Protein AF-A0A9E3R779-F1 (afdb_monomer)

Mean predicted aligned error: 10.74 Å

Secondary structure (DSSP, 8-state):
------------------HHHHHHHHHHHHHHHHHT--GGG-EEEEEE---SSS-TT-EEEEEETTEEEEEEEETTEEEEES-------

pLDDT: mean 76.15, std 15.63, range [40.62, 92.06]

Radius of gyration: 18.67 Å; Cα contacts (8 Å, |Δi|>4): 134; chains: 1; bounding box: 72×26×26 Å

Solvent-accessible surface area (backbone atoms only — not comparable to full-atom values): 5578 Å² total; per-residue (Å²): 141,83,90,78,81,78,80,79,80,80,77,77,76,74,75,76,74,43,68,62,70,74,35,52,86,60,46,43,58,55,48,18,65,75,54,73,31,60,60,89,56,52,46,81,42,81,70,39,84,43,90,69,101,45,40,39,76,17,28,34,26,39,38,28,85,95,37,74,50,20,35,34,23,58,65,81,43,80,39,81,41,91,64,77,58,74,77,79,129

Nearest PDB structures (foldseek):
  3cwx-assembly2_C-2  TM=7.324E-01  e=4.074E+00  Helicobacter pylori
  3cwy-assembly1_A-2  TM=7.222E-01  e=5.271E+00  Helicobacter pylori
  4r7k-assembly1_D  TM=3.475E-01  e=3.582E+00  Helicobacter pylori J99

Structure (mmCIF, N/CA/C/O backbone):
data_AF-A0A9E3R779-F1
#
_entry.id   AF-A0A9E3R779-F1
#
loop_
_atom_site.group_PDB
_atom_site.id
_atom_site.type_symbol
_atom_site.label_atom_id
_atom_site.label_alt_id
_atom_site.label_comp_id
_atom_site.label_asym_id
_atom_site.label_entity_id
_atom_site.label_seq_id
_atom_site.pdbx_PDB_ins_code
_atom_site.Cartn_x
_atom_site.Cartn_y
_atom_site.Cartn_z
_atom_site.occupancy
_atom_site.B_iso_or_equiv
_atom_site.auth_seq_id
_atom_site.auth_comp_id
_atom_site.auth_asym_id
_atom_site.auth_atom_id
_atom_site.pdbx_PDB_model_num
ATOM 1 N N . MET A 1 1 ? 60.146 2.469 5.558 1.00 46.62 1 MET A N 1
ATOM 2 C CA . MET A 1 1 ? 59.075 2.923 4.643 1.00 46.62 1 MET A CA 1
ATOM 3 C C . MET A 1 1 ? 58.096 1.770 4.460 1.00 46.62 1 MET A C 1
ATOM 5 O O . MET A 1 1 ? 58.322 0.940 3.593 1.00 46.62 1 MET A O 1
ATOM 9 N N . SER A 1 2 ? 57.059 1.665 5.296 1.00 43.44 2 SER A N 1
ATOM 10 C CA . SER A 1 2 ? 56.031 0.625 5.137 1.00 43.44 2 SER A CA 1
ATOM 11 C C . SER A 1 2 ? 54.702 1.270 4.803 1.00 43.44 2 SER A C 1
ATOM 13 O O . SER A 1 2 ? 54.104 1.986 5.600 1.00 43.44 2 SER A O 1
ATOM 15 N N . ARG A 1 3 ? 54.308 1.033 3.555 1.00 60.97 3 ARG A N 1
ATOM 16 C CA . ARG A 1 3 ? 53.030 1.367 2.946 1.00 60.97 3 ARG A CA 1
ATOM 17 C C . ARG A 1 3 ? 51.959 0.484 3.570 1.00 60.97 3 ARG A C 1
ATOM 19 O O . ARG A 1 3 ? 52.025 -0.731 3.429 1.00 60.97 3 ARG A O 1
ATOM 26 N N . SER A 1 4 ? 50.973 1.072 4.228 1.00 50.56 4 SER A N 1
ATOM 27 C CA . SER A 1 4 ? 49.712 0.399 4.566 1.00 50.56 4 SER A CA 1
ATOM 28 C C . SER A 1 4 ? 48.634 1.463 4.742 1.00 50.56 4 SER A C 1
ATOM 30 O O . SER A 1 4 ? 48.113 1.684 5.830 1.00 50.56 4 SER A O 1
ATOM 32 N N . GLY A 1 5 ? 48.364 2.193 3.657 1.00 48.31 5 GLY A N 1
ATOM 33 C CA . GLY A 1 5 ? 47.172 3.024 3.554 1.00 48.31 5 GLY A CA 1
ATOM 34 C C . GLY A 1 5 ? 45.991 2.102 3.299 1.00 48.31 5 GLY A C 1
ATOM 35 O O . GLY A 1 5 ? 45.862 1.557 2.206 1.00 48.31 5 GLY A O 1
ATOM 36 N N . TRP A 1 6 ? 45.190 1.873 4.333 1.00 51.16 6 TRP A N 1
ATOM 37 C CA . TRP A 1 6 ? 43.943 1.129 4.242 1.00 51.16 6 TRP A CA 1
ATOM 38 C C . TRP A 1 6 ? 43.007 1.837 3.259 1.00 51.16 6 TRP A C 1
ATOM 40 O O . TRP A 1 6 ? 42.632 2.990 3.462 1.00 51.16 6 TRP A O 1
ATOM 50 N N . LEU A 1 7 ? 42.653 1.145 2.177 1.00 57.34 7 LEU A N 1
ATOM 51 C CA . LEU A 1 7 ? 41.585 1.551 1.273 1.00 57.34 7 LEU A CA 1
ATOM 52 C C . LEU A 1 7 ? 40.265 1.456 2.043 1.00 57.34 7 LEU A C 1
ATOM 54 O O . LEU A 1 7 ? 39.761 0.365 2.303 1.00 57.34 7 LEU A O 1
ATOM 58 N N . ALA A 1 8 ? 39.735 2.610 2.440 1.00 52.56 8 ALA A N 1
ATOM 59 C CA . ALA A 1 8 ? 38.396 2.726 2.988 1.00 52.56 8 ALA A CA 1
ATOM 60 C C . ALA A 1 8 ? 37.388 2.302 1.910 1.00 52.56 8 ALA A C 1
ATOM 62 O O . ALA A 1 8 ? 37.223 2.976 0.892 1.00 52.56 8 ALA A O 1
ATOM 63 N N . VAL A 1 9 ? 36.730 1.165 2.129 1.00 57.72 9 VAL A N 1
ATOM 64 C CA . VAL A 1 9 ? 35.574 0.738 1.342 1.00 57.72 9 VAL A CA 1
ATOM 65 C C . VAL A 1 9 ? 34.447 1.726 1.627 1.00 57.72 9 VAL A C 1
ATOM 67 O O . VAL A 1 9 ? 33.817 1.684 2.682 1.00 57.72 9 VAL A O 1
ATOM 70 N N . LEU A 1 10 ? 34.211 2.645 0.692 1.00 50.38 10 LEU A N 1
ATOM 71 C CA . LEU A 1 10 ? 32.985 3.429 0.640 1.00 50.38 10 LEU A CA 1
ATOM 72 C C . LEU A 1 10 ? 31.848 2.459 0.315 1.00 50.38 10 LEU A C 1
ATOM 74 O O . LEU A 1 10 ? 31.607 2.124 -0.844 1.00 50.38 10 LEU A O 1
ATOM 78 N N . VAL A 1 11 ? 31.176 1.971 1.357 1.00 49.69 11 VAL A N 1
ATOM 79 C CA . VAL A 1 11 ? 29.879 1.308 1.235 1.00 49.69 11 VAL A CA 1
ATOM 80 C C . VAL A 1 11 ? 28.914 2.362 0.704 1.00 49.69 11 VAL A C 1
ATOM 82 O O . VAL A 1 11 ? 28.373 3.172 1.454 1.00 49.69 11 VAL A O 1
ATOM 85 N N . LEU A 1 12 ? 28.748 2.391 -0.618 1.00 49.50 12 LEU A N 1
ATOM 86 C CA . LEU A 1 12 ? 27.618 3.037 -1.264 1.00 49.50 12 LEU A CA 1
ATOM 87 C C . LEU A 1 12 ? 26.377 2.317 -0.745 1.00 49.50 12 LEU A C 1
ATOM 89 O O . LEU A 1 12 ? 26.018 1.243 -1.219 1.00 49.50 12 LEU A O 1
ATOM 93 N N . GLY A 1 13 ? 25.758 2.893 0.283 1.00 44.97 13 GLY A N 1
ATOM 94 C CA . GLY A 1 13 ? 24.401 2.564 0.663 1.00 44.97 13 GLY A CA 1
ATOM 95 C C . GLY A 1 13 ? 23.499 2.947 -0.499 1.00 44.97 13 GLY A C 1
ATOM 96 O O . GLY A 1 13 ? 22.953 4.046 -0.527 1.00 44.97 13 GLY A O 1
ATOM 97 N N . SER A 1 14 ? 23.358 2.051 -1.475 1.00 47.22 14 SER A N 1
ATOM 98 C CA . SER A 1 14 ? 22.165 1.981 -2.301 1.00 47.22 14 SER A CA 1
ATOM 99 C C . SER A 1 14 ? 21.029 1.739 -1.320 1.00 47.22 14 SER A C 1
ATOM 101 O O . SER A 1 14 ? 20.762 0.600 -0.943 1.00 47.22 14 SER A O 1
ATOM 103 N N . GLY A 1 15 ? 20.464 2.829 -0.797 1.00 47.66 15 GLY A N 1
ATOM 104 C CA . GLY A 1 15 ? 19.294 2.803 0.056 1.00 47.66 15 GLY A CA 1
ATOM 105 C C . GLY A 1 15 ? 18.217 2.086 -0.729 1.00 47.66 15 GLY A C 1
ATOM 106 O O . GLY A 1 15 ? 17.605 2.667 -1.618 1.00 47.66 15 GLY A O 1
ATOM 107 N N . CYS A 1 16 ? 18.073 0.793 -0.462 1.00 54.44 16 CYS A N 1
ATOM 108 C CA . CYS A 1 16 ? 17.044 -0.036 -1.040 1.00 54.44 16 CYS A CA 1
ATOM 109 C C . CYS A 1 16 ? 15.744 0.502 -0.441 1.00 54.44 16 CYS A C 1
ATOM 111 O O . CYS A 1 16 ? 15.385 0.163 0.687 1.00 54.44 16 CYS A O 1
ATOM 113 N N . VAL A 1 17 ? 15.124 1.469 -1.121 1.00 56.75 17 VAL A N 1
ATOM 114 C CA . VAL A 1 17 ? 13.859 2.051 -0.688 1.00 56.75 17 VAL A CA 1
ATOM 115 C C . VAL A 1 17 ? 12.839 0.935 -0.811 1.00 56.75 17 VAL A C 1
ATOM 117 O O . VAL A 1 17 ? 12.445 0.551 -1.909 1.00 56.75 17 VAL A O 1
ATOM 120 N N . THR A 1 18 ? 12.453 0.355 0.321 1.00 67.75 18 THR A N 1
ATOM 121 C CA . THR A 1 18 ? 11.425 -0.678 0.321 1.00 67.75 18 THR A CA 1
ATOM 122 C C . THR A 1 18 ? 10.093 -0.044 -0.070 1.00 67.75 18 THR A C 1
ATOM 124 O O . THR A 1 18 ? 9.811 1.109 0.266 1.00 67.75 18 THR A O 1
ATOM 127 N N . VAL A 1 19 ? 9.252 -0.802 -0.777 1.00 70.44 19 VAL A N 1
ATOM 128 C CA . VAL A 1 19 ? 7.900 -0.368 -1.172 1.00 70.44 19 VAL A CA 1
ATOM 129 C C . VAL A 1 19 ? 7.134 0.179 0.039 1.00 70.44 19 VAL A C 1
ATOM 131 O O . VAL A 1 19 ? 6.561 1.264 -0.020 1.00 70.44 19 VAL A O 1
ATOM 134 N N . GLU A 1 20 ? 7.224 -0.517 1.172 1.00 71.00 20 GLU A N 1
ATOM 135 C CA . GLU A 1 20 ? 6.641 -0.095 2.447 1.00 71.00 20 GLU A CA 1
ATOM 136 C C . GLU A 1 20 ? 7.292 1.184 2.989 1.00 71.00 20 GLU A C 1
ATOM 138 O O . GLU A 1 20 ? 6.583 2.110 3.371 1.00 71.00 20 GLU A O 1
ATOM 143 N N . GLY A 1 21 ? 8.624 1.292 2.959 1.00 71.88 21 GLY A N 1
ATOM 144 C CA . GLY A 1 21 ? 9.346 2.486 3.406 1.00 71.88 21 GLY A CA 1
ATOM 145 C C . GLY A 1 21 ? 8.988 3.748 2.617 1.00 71.88 21 GLY A C 1
ATOM 146 O O . GLY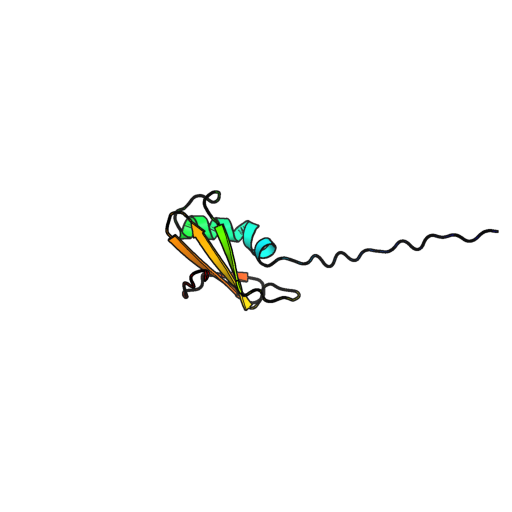 A 1 21 ? 8.919 4.828 3.198 1.00 71.88 21 GLY A O 1
ATOM 147 N N . SER A 1 22 ? 8.686 3.615 1.320 1.00 76.62 22 SER A N 1
ATOM 148 C CA . SER A 1 22 ? 8.210 4.731 0.488 1.00 76.62 22 SER A CA 1
ATOM 149 C C . SER A 1 22 ? 6.763 5.148 0.779 1.00 76.62 22 SER A C 1
ATOM 151 O O . SER A 1 22 ? 6.386 6.283 0.498 1.00 76.62 22 SER A O 1
ATOM 153 N N . PHE A 1 23 ? 5.944 4.242 1.325 1.00 79.38 23 PHE A N 1
ATOM 154 C CA . PHE A 1 23 ? 4.524 4.484 1.581 1.00 79.38 23 PHE A CA 1
ATOM 155 C C . PHE A 1 23 ? 4.242 4.947 3.012 1.00 79.38 23 PHE A C 1
ATOM 157 O O . PHE A 1 23 ? 3.456 5.867 3.218 1.00 79.38 23 PHE A O 1
ATOM 164 N N . VAL A 1 24 ? 4.864 4.316 4.012 1.00 78.62 24 VAL A N 1
ATOM 165 C CA . VAL A 1 24 ? 4.515 4.454 5.436 1.00 78.62 24 VAL A CA 1
ATOM 166 C C . VAL A 1 24 ? 4.411 5.896 5.965 1.00 78.62 24 VAL A C 1
ATOM 168 O O . VAL A 1 24 ? 3.443 6.130 6.692 1.00 78.62 24 VAL A O 1
ATOM 171 N N . PRO A 1 25 ? 5.308 6.858 5.655 1.00 75.56 25 PRO A N 1
ATOM 172 C CA . PRO A 1 25 ? 5.273 8.168 6.317 1.00 75.56 25 PRO A CA 1
ATOM 173 C C . PRO A 1 25 ? 3.995 8.980 6.041 1.00 75.56 25 PRO A C 1
ATOM 175 O O . PRO A 1 25 ? 3.446 9.571 6.965 1.00 75.56 25 PRO A O 1
ATOM 178 N N . GLU A 1 26 ? 3.475 8.959 4.812 1.00 78.50 26 GLU A N 1
ATOM 179 C CA . GLU A 1 26 ? 2.267 9.717 4.428 1.00 78.50 26 GLU A CA 1
ATOM 180 C C . GLU A 1 26 ? 1.070 8.795 4.148 1.00 78.50 26 GLU A C 1
ATOM 182 O O . GLU A 1 26 ? -0.075 9.084 4.506 1.00 78.50 26 GLU A O 1
ATOM 187 N N . GLY A 1 27 ? 1.332 7.622 3.575 1.00 82.50 27 GLY A N 1
ATOM 188 C CA . GLY A 1 27 ? 0.317 6.679 3.126 1.00 82.50 27 GLY A CA 1
ATOM 189 C C . GLY A 1 27 ? -0.512 6.068 4.253 1.00 82.50 27 GLY A C 1
ATOM 190 O O . GLY A 1 27 ? -1.719 5.891 4.089 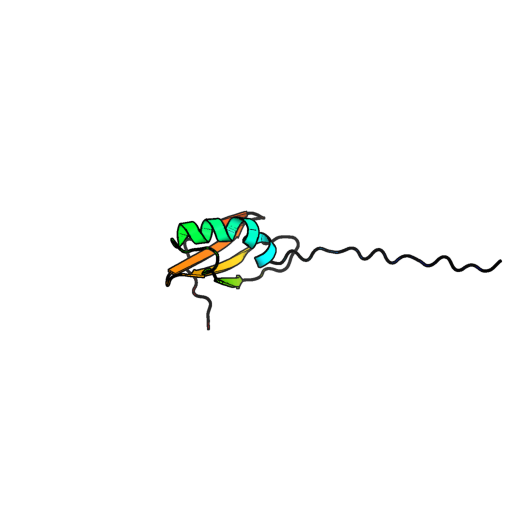1.00 82.50 27 GLY A O 1
ATOM 191 N N . LYS A 1 28 ? 0.078 5.810 5.433 1.00 83.38 28 LYS A N 1
ATOM 192 C CA . LYS A 1 28 ? -0.690 5.317 6.595 1.00 83.38 28 LYS A CA 1
ATOM 193 C C . LYS A 1 28 ? -1.711 6.338 7.089 1.00 83.38 28 LYS A C 1
ATOM 195 O O . LYS A 1 28 ? -2.797 5.951 7.513 1.00 83.38 28 LYS A O 1
ATOM 200 N N . ARG A 1 29 ? -1.410 7.636 6.998 1.00 88.25 29 ARG A N 1
ATOM 201 C CA . ARG A 1 29 ? -2.342 8.696 7.396 1.00 88.25 29 ARG A CA 1
ATOM 202 C C . ARG A 1 29 ? -3.526 8.786 6.440 1.00 88.25 29 ARG A C 1
ATOM 204 O O . ARG A 1 29 ? -4.668 8.847 6.893 1.00 88.25 29 ARG A O 1
ATOM 211 N N . SER A 1 30 ? -3.263 8.745 5.134 1.00 88.00 30 SER A N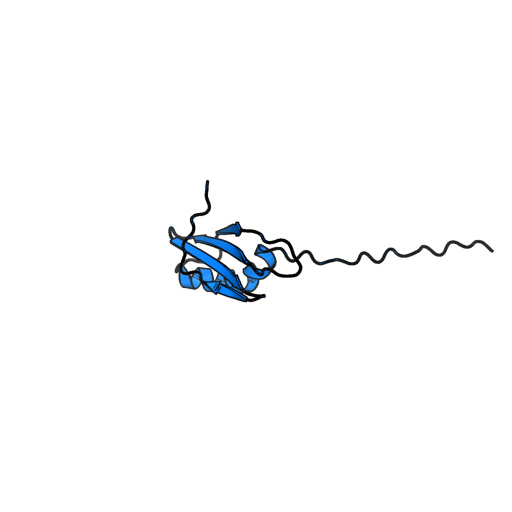 1
ATOM 212 C CA . SER A 1 30 ? -4.316 8.683 4.116 1.00 88.00 30 SER A CA 1
ATOM 213 C C . SER A 1 30 ? -5.170 7.429 4.281 1.00 88.00 30 SER A C 1
ATOM 215 O O . SER A 1 30 ? -6.392 7.531 4.298 1.00 88.00 30 SER A O 1
ATOM 217 N N . ALA A 1 31 ? -4.545 6.272 4.512 1.00 88.25 31 ALA A N 1
ATOM 218 C CA . ALA A 1 31 ? -5.256 5.018 4.725 1.00 88.25 31 ALA A CA 1
ATOM 219 C C . ALA A 1 31 ? -6.113 5.031 6.004 1.00 88.25 31 ALA A C 1
ATOM 221 O O . ALA A 1 31 ? -7.232 4.527 5.998 1.00 88.25 31 ALA A O 1
ATOM 222 N N . ALA A 1 32 ? -5.634 5.651 7.086 1.00 90.06 32 ALA A N 1
ATOM 223 C CA . ALA A 1 32 ? -6.395 5.820 8.326 1.00 90.06 32 ALA A CA 1
ATOM 224 C C . ALA A 1 32 ? -7.670 6.638 8.102 1.00 90.06 32 ALA A C 1
ATOM 226 O O . ALA A 1 32 ? -8.750 6.243 8.544 1.00 90.06 32 ALA A O 1
ATOM 227 N N . PHE A 1 33 ? -7.559 7.750 7.372 1.00 90.00 33 PHE A N 1
ATOM 228 C CA . PHE A 1 33 ? -8.708 8.573 6.994 1.00 90.00 33 PHE A CA 1
ATOM 229 C C . PHE A 1 33 ? -9.687 7.796 6.104 1.00 90.00 33 PHE A C 1
ATOM 231 O O . PHE A 1 33 ? -10.883 7.730 6.381 1.00 90.00 33 PHE A O 1
ATOM 238 N N . ASP A 1 34 ? -9.149 7.143 5.080 1.00 88.81 34 ASP A N 1
ATOM 239 C CA . ASP A 1 34 ? -9.876 6.354 4.094 1.00 88.81 34 ASP A CA 1
ATOM 240 C C . ASP A 1 34 ? -10.671 5.195 4.707 1.00 88.81 34 ASP A C 1
ATOM 242 O O . ASP A 1 34 ? -11.788 4.901 4.274 1.00 88.81 34 ASP A O 1
ATOM 246 N N . LEU A 1 35 ? -10.097 4.536 5.714 1.00 89.19 35 LEU A N 1
ATOM 247 C CA . LEU A 1 35 ? -10.707 3.415 6.423 1.00 89.19 35 LEU A CA 1
ATOM 248 C C . LEU A 1 35 ? -11.502 3.870 7.656 1.00 89.19 35 LEU A C 1
ATOM 250 O O . LEU A 1 35 ? -12.266 3.078 8.212 1.00 89.19 35 LEU A O 1
ATOM 254 N N . GLN A 1 36 ? -11.390 5.138 8.065 1.00 91.81 36 GLN A N 1
ATOM 255 C CA . GLN A 1 36 ? -11.878 5.635 9.358 1.00 91.81 36 GLN A CA 1
ATOM 256 C C . GLN A 1 36 ? -11.376 4.742 10.506 1.00 91.81 36 GLN A C 1
ATOM 258 O O . GLN A 1 36 ? -12.151 4.248 11.322 1.00 91.81 36 GLN A O 1
ATOM 263 N N . CYS A 1 37 ? -10.071 4.475 10.498 1.00 90.69 37 CYS A N 1
ATOM 264 C CA . CYS A 1 37 ? -9.385 3.561 11.403 1.00 90.69 37 CYS A CA 1
ATOM 265 C C . CYS A 1 37 ? -8.139 4.250 11.969 1.00 90.69 37 CYS A C 1
ATOM 267 O O . CYS A 1 37 ? -7.540 5.084 11.291 1.00 90.69 37 CYS A O 1
ATOM 269 N N . SER A 1 38 ? -7.735 3.933 13.199 1.00 89.75 38 SER A N 1
ATOM 270 C CA . SER A 1 38 ? -6.502 4.496 13.754 1.00 89.75 38 SER A CA 1
ATOM 271 C C . SER A 1 38 ? -5.270 3.876 13.099 1.00 89.75 38 SER A C 1
ATOM 273 O O . SER A 1 38 ? -5.285 2.716 12.690 1.00 89.75 38 SER A O 1
ATOM 275 N N . GLN A 1 39 ? -4.192 4.657 12.991 1.00 88.31 39 GLN A N 1
ATOM 276 C CA . GLN A 1 39 ? -2.974 4.233 12.294 1.00 88.31 39 GLN A CA 1
ATOM 277 C C . GLN A 1 39 ? -2.321 3.000 12.933 1.00 88.31 39 GLN A C 1
ATOM 279 O O 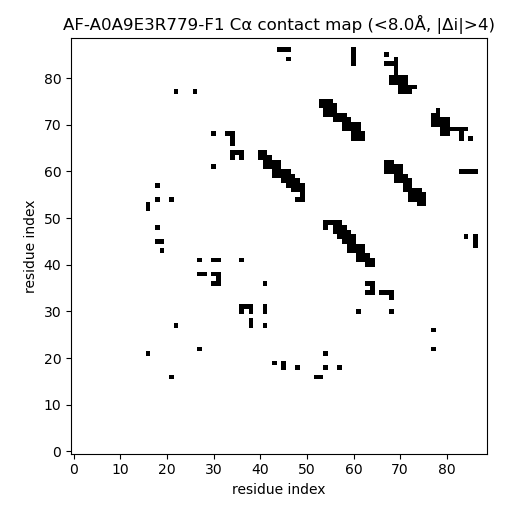. GLN A 1 39 ? -1.722 2.205 12.208 1.00 88.31 39 GLN A O 1
ATOM 284 N N . GLU A 1 40 ? -2.442 2.814 14.256 1.00 87.44 40 GLU A N 1
ATOM 285 C CA . GLU A 1 40 ? -1.925 1.616 14.930 1.00 87.44 40 GLU A CA 1
ATOM 286 C C . GLU A 1 40 ? -2.679 0.329 14.572 1.00 87.44 40 GLU A C 1
ATOM 288 O O . GLU A 1 40 ? -2.108 -0.751 14.673 1.00 87.44 40 GLU A O 1
ATOM 293 N N . ASN A 1 41 ? -3.925 0.440 14.103 1.00 89.62 41 ASN A N 1
ATOM 294 C CA . ASN A 1 41 ? -4.755 -0.690 13.680 1.00 89.62 41 ASN A CA 1
ATOM 295 C C . ASN A 1 41 ? -4.682 -0.945 12.163 1.00 89.62 41 ASN A C 1
ATOM 297 O O . ASN A 1 41 ? -5.503 -1.691 11.625 1.00 89.62 41 ASN A O 1
ATOM 301 N N . LEU A 1 42 ? -3.737 -0.300 11.468 1.00 88.94 42 LEU A N 1
ATOM 302 C CA . LEU A 1 42 ? -3.504 -0.493 10.041 1.00 88.94 42 LEU A CA 1
ATOM 303 C C . LEU A 1 42 ? -2.366 -1.474 9.782 1.00 88.94 42 LEU A C 1
ATOM 305 O O . LEU A 1 42 ? -1.227 -1.265 10.211 1.00 88.94 42 LEU A O 1
ATOM 309 N N . GLU A 1 43 ? -2.653 -2.460 8.947 1.00 89.19 43 GLU A N 1
ATOM 310 C CA . GLU A 1 43 ? -1.686 -3.400 8.405 1.00 89.19 43 GLU A CA 1
ATOM 311 C C . GLU A 1 43 ? -1.438 -3.095 6.926 1.00 89.19 43 GLU A C 1
ATOM 313 O O . GLU A 1 43 ? -2.375 -2.956 6.136 1.00 89.19 43 GLU A O 1
ATOM 318 N N . VAL A 1 44 ? -0.162 -2.967 6.560 1.00 88.12 44 VAL A N 1
ATOM 319 C CA . VAL A 1 44 ? 0.274 -2.772 5.174 1.00 88.12 44 VAL A CA 1
ATOM 320 C C . VAL A 1 44 ? 0.648 -4.135 4.616 1.00 88.12 44 VAL A C 1
ATOM 322 O O . VAL A 1 44 ? 1.516 -4.805 5.162 1.00 88.12 44 VAL A O 1
ATOM 325 N N . VAL A 1 45 ? 0.032 -4.520 3.507 1.00 88.56 45 VAL A N 1
ATOM 326 C CA . VAL A 1 45 ? 0.328 -5.762 2.798 1.00 88.56 45 VAL A CA 1
ATOM 327 C C . VAL A 1 45 ? 0.818 -5.429 1.399 1.00 88.56 45 VAL A C 1
ATOM 329 O O . VAL A 1 45 ? 0.143 -4.740 0.635 1.00 88.56 45 VAL A O 1
ATOM 332 N N . VAL A 1 46 ? 2.000 -5.916 1.036 1.00 87.38 46 VAL A N 1
ATOM 333 C CA . VAL A 1 46 ? 2.543 -5.727 -0.312 1.00 87.38 46 VAL A CA 1
ATOM 334 C C . VAL A 1 46 ? 1.865 -6.714 -1.260 1.00 87.38 46 VAL A C 1
ATOM 336 O O . VAL A 1 46 ? 2.056 -7.918 -1.138 1.00 87.38 46 VAL A O 1
ATOM 339 N N . LEU A 1 47 ? 1.062 -6.201 -2.196 1.00 87.31 47 LEU A N 1
ATOM 340 C CA . LEU A 1 47 ? 0.334 -7.011 -3.182 1.00 87.31 47 LEU A CA 1
ATOM 341 C C . LEU A 1 47 ? 1.191 -7.282 -4.417 1.00 87.31 47 LEU A C 1
ATOM 343 O O . LEU A 1 47 ? 1.178 -8.376 -4.969 1.00 87.31 47 LEU A O 1
ATOM 347 N N . GLU A 1 48 ? 1.941 -6.271 -4.851 1.00 87.06 48 GLU A N 1
ATOM 348 C CA . GLU A 1 48 ? 2.898 -6.375 -5.941 1.00 87.06 48 GLU A CA 1
ATOM 349 C C . GLU A 1 48 ? 4.118 -5.526 -5.615 1.00 87.06 48 GLU A C 1
ATOM 351 O O . GLU A 1 48 ? 4.016 -4.317 -5.395 1.00 87.06 48 GLU A O 1
ATOM 356 N N . ARG A 1 49 ? 5.282 -6.171 -5.603 1.00 83.94 49 ARG A N 1
ATOM 357 C CA . ARG A 1 49 ? 6.568 -5.497 -5.500 1.00 83.94 49 ARG A CA 1
ATOM 358 C C . ARG A 1 49 ? 7.174 -5.393 -6.891 1.00 83.94 49 ARG A C 1
ATOM 360 O O . ARG A 1 49 ? 7.355 -6.409 -7.561 1.00 83.94 49 ARG A O 1
ATOM 367 N N . LYS A 1 50 ? 7.508 -4.174 -7.302 1.00 79.19 50 LYS A N 1
ATOM 368 C CA . LYS A 1 50 ? 8.417 -3.938 -8.420 1.00 79.19 50 LYS A CA 1
ATOM 369 C C . LYS A 1 50 ? 9.747 -3.471 -7.860 1.00 79.19 50 LYS A C 1
ATOM 371 O O . LYS A 1 50 ? 9.825 -2.423 -7.228 1.00 79.19 50 LYS A O 1
ATOM 376 N N . ASP A 1 51 ? 10.767 -4.294 -8.054 1.00 64.62 51 ASP A N 1
ATOM 377 C CA . ASP A 1 51 ? 12.129 -3.977 -7.649 1.00 64.62 51 ASP A CA 1
ATOM 378 C C . ASP A 1 51 ? 12.765 -3.039 -8.688 1.00 64.62 51 ASP A C 1
ATOM 380 O O . ASP A 1 51 ? 12.703 -3.288 -9.894 1.00 64.62 51 ASP A O 1
ATOM 384 N N . GLY A 1 52 ? 13.353 -1.936 -8.224 1.00 66.75 52 GLY A N 1
ATOM 385 C CA . GLY A 1 52 ? 13.906 -0.884 -9.073 1.00 66.75 52 GLY A CA 1
ATOM 386 C C . GLY A 1 52 ? 14.371 0.328 -8.265 1.00 66.75 52 GLY A C 1
ATOM 387 O O . GLY A 1 52 ? 14.448 0.285 -7.041 1.00 66.75 52 GLY A O 1
ATOM 388 N N . LEU A 1 53 ? 14.688 1.428 -8.954 1.00 69.06 53 LEU A N 1
ATOM 389 C CA . LEU A 1 53 ? 15.067 2.698 -8.312 1.00 69.06 53 LEU A CA 1
ATOM 390 C C . LEU A 1 53 ? 13.858 3.481 -7.757 1.00 69.06 53 LEU A C 1
ATOM 392 O O . LEU A 1 53 ? 14.049 4.487 -7.077 1.00 69.06 53 LEU A O 1
ATOM 396 N N . SER A 1 54 ? 12.627 3.054 -8.056 1.00 75.50 54 SER A N 1
ATOM 397 C CA . SER A 1 54 ? 11.382 3.694 -7.616 1.00 75.50 54 SER A CA 1
ATOM 398 C C . SER A 1 54 ? 10.328 2.659 -7.213 1.00 75.50 54 SER A C 1
ATOM 400 O O . SER A 1 54 ? 10.495 1.466 -7.452 1.00 75.50 54 SER A O 1
ATOM 402 N N . CYS A 1 55 ? 9.224 3.124 -6.615 1.00 81.50 55 CYS A N 1
ATOM 403 C CA . CYS A 1 55 ? 8.062 2.282 -6.334 1.00 81.50 55 CYS A CA 1
ATOM 404 C C . CYS A 1 55 ? 7.138 2.086 -7.547 1.00 81.50 55 CYS A C 1
ATOM 406 O O . CYS A 1 55 ? 6.120 1.416 -7.392 1.00 81.50 55 CYS A O 1
ATOM 408 N N . ASP A 1 56 ? 7.446 2.667 -8.715 1.00 86.31 56 ASP A N 1
ATOM 409 C CA . ASP A 1 56 ? 6.555 2.680 -9.884 1.00 86.31 56 ASP A CA 1
ATOM 410 C C . ASP A 1 56 ? 6.059 1.273 -10.246 1.00 86.31 56 ASP A C 1
ATOM 412 O O . ASP A 1 56 ? 6.828 0.312 -10.314 1.00 86.31 56 ASP A O 1
ATOM 416 N N . GLY A 1 57 ? 4.747 1.141 -10.432 1.00 83.94 57 GLY A N 1
ATOM 417 C CA . GLY A 1 57 ? 4.092 -0.137 -10.702 1.00 83.94 57 GLY A CA 1
ATOM 418 C C . GLY A 1 57 ? 3.926 -1.053 -9.483 1.00 83.94 57 GLY A C 1
ATOM 419 O O . GLY A 1 57 ? 3.289 -2.097 -9.604 1.00 83.94 57 GLY A O 1
ATOM 420 N N . SER A 1 58 ? 4.435 -0.687 -8.301 1.00 88.31 58 SER A N 1
ATOM 421 C CA . SER A 1 58 ? 4.167 -1.430 -7.063 1.00 88.31 58 SER A CA 1
ATOM 422 C C . SER A 1 58 ? 2.744 -1.187 -6.562 1.00 88.31 58 SER A C 1
ATOM 424 O O . SER A 1 58 ? 2.173 -0.103 -6.723 1.00 88.31 58 SER A O 1
ATOM 426 N N . ARG A 1 59 ? 2.175 -2.198 -5.903 1.00 89.38 59 ARG A N 1
ATOM 427 C CA . ARG A 1 59 ? 0.829 -2.161 -5.325 1.00 89.38 59 ARG A CA 1
ATOM 428 C C . ARG A 1 59 ? 0.848 -2.668 -3.894 1.00 89.38 59 ARG A C 1
ATOM 430 O O . ARG A 1 59 ? 1.492 -3.670 -3.583 1.00 89.38 59 ARG A O 1
ATOM 437 N N . ILE A 1 60 ? 0.086 -2.011 -3.033 1.00 89.88 60 ILE A N 1
ATOM 438 C CA . ILE A 1 60 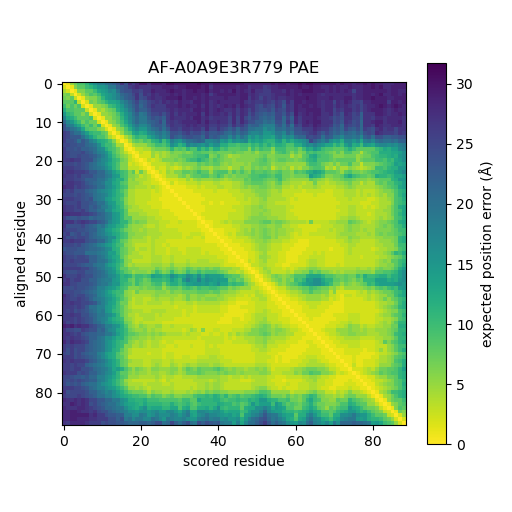? -0.082 -2.409 -1.636 1.00 89.88 60 ILE A CA 1
ATOM 439 C C . ILE A 1 60 ? -1.558 -2.355 -1.245 1.00 89.88 60 ILE A C 1
ATOM 441 O O . ILE A 1 60 ? -2.318 -1.517 -1.729 1.00 89.88 60 ILE A O 1
ATOM 445 N N . GLY A 1 61 ? -1.965 -3.247 -0.357 1.00 90.88 61 GLY A N 1
ATOM 446 C CA . GLY A 1 61 ? -3.259 -3.244 0.300 1.00 90.88 61 GLY A CA 1
ATOM 447 C C . GLY A 1 61 ? -3.078 -2.803 1.741 1.00 90.88 61 GLY A C 1
ATOM 448 O O . GLY A 1 61 ? -2.203 -3.309 2.430 1.00 90.88 61 GLY A O 1
ATOM 449 N N . ILE A 1 62 ? -3.903 -1.874 2.203 1.00 90.50 62 ILE A N 1
ATOM 450 C CA . ILE A 1 62 ? -3.990 -1.517 3.613 1.00 90.50 62 ILE A CA 1
ATOM 451 C C . ILE A 1 62 ? -5.276 -2.097 4.165 1.00 90.50 62 ILE A C 1
ATOM 453 O O . ILE A 1 62 ? -6.354 -1.842 3.622 1.00 90.50 62 ILE A O 1
ATOM 457 N N . THR A 1 63 ? -5.159 -2.866 5.238 1.00 90.38 63 THR A N 1
ATOM 458 C CA . THR A 1 63 ? -6.301 -3.419 5.963 1.00 90.38 63 THR A CA 1
ATOM 459 C C . THR A 1 63 ? -6.348 -2.839 7.369 1.00 90.38 63 THR A C 1
ATOM 461 O O . THR A 1 63 ? -5.321 -2.497 7.950 1.00 90.38 63 THR A O 1
ATOM 464 N N . GLY A 1 64 ? -7.552 -2.661 7.900 1.00 89.62 64 GLY A N 1
ATOM 465 C CA . GLY A 1 64 ? -7.749 -2.140 9.247 1.00 89.62 64 GLY A CA 1
ATOM 466 C C . GLY A 1 64 ? -9.223 -1.917 9.548 1.00 89.62 64 GLY A C 1
ATOM 467 O O . GLY A 1 64 ? -10.002 -1.564 8.660 1.00 89.62 64 GLY A O 1
ATOM 468 N N . CYS A 1 65 ? -9.624 -2.155 10.798 1.00 89.56 65 CYS A N 1
ATOM 469 C CA . CYS A 1 65 ? -11.001 -1.963 11.269 1.00 89.56 65 CYS A CA 1
ATOM 470 C C . CYS A 1 65 ? -12.072 -2.657 10.391 1.00 89.56 65 CYS A C 1
ATOM 472 O O . CYS A 1 65 ? -13.145 -2.106 10.146 1.00 89.56 65 CYS A O 1
ATOM 474 N N . GLY A 1 66 ? -11.768 -3.854 9.872 1.00 87.69 66 GLY A N 1
ATOM 475 C CA . GLY A 1 66 ? -12.673 -4.629 9.008 1.00 87.69 66 GLY A CA 1
ATOM 476 C C . GLY A 1 66 ? -12.836 -4.085 7.582 1.00 87.69 66 GLY A C 1
ATOM 477 O O . GLY A 1 66 ? -13.676 -4.578 6.831 1.00 87.69 66 GLY A O 1
ATOM 478 N N . LYS A 1 67 ? -12.045 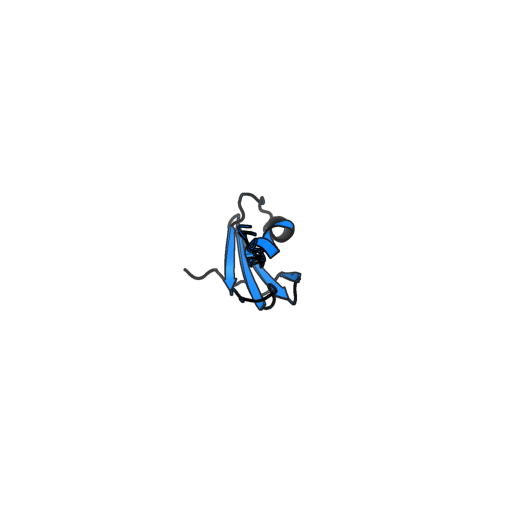-3.081 7.195 1.00 89.31 67 LYS A N 1
ATOM 479 C CA . LYS A 1 67 ? -12.057 -2.465 5.866 1.00 89.31 67 LYS A CA 1
ATOM 480 C C . LYS A 1 67 ? -10.709 -2.647 5.174 1.00 89.31 67 LYS A C 1
ATOM 482 O O . LYS A 1 67 ? -9.701 -2.974 5.802 1.00 89.31 67 LYS A O 1
ATOM 487 N N . GLN A 1 68 ? -10.707 -2.412 3.866 1.00 90.44 68 GLN A N 1
ATOM 488 C CA . GLN A 1 68 ? -9.513 -2.489 3.040 1.00 90.44 68 GLN A CA 1
ATOM 489 C C . GLN A 1 68 ? -9.502 -1.384 1.979 1.00 90.44 68 GLN A C 1
ATOM 491 O O . GLN A 1 68 ? -10.540 -1.048 1.411 1.00 90.44 68 GLN A O 1
ATOM 496 N N . VAL A 1 69 ? -8.314 -0.856 1.691 1.00 89.75 69 VAL A N 1
ATO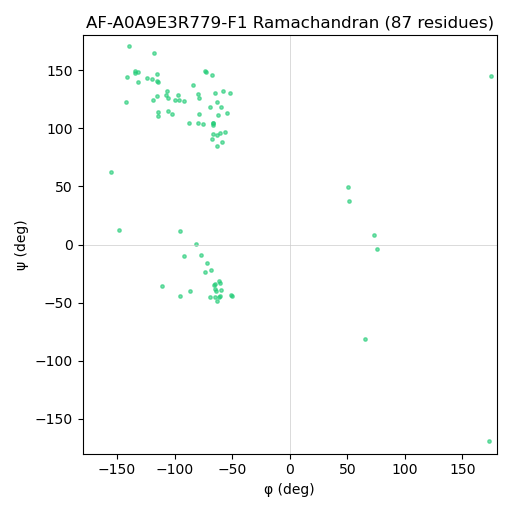M 497 C CA . VAL A 1 69 ? -8.036 0.054 0.573 1.00 89.75 69 VAL A CA 1
ATOM 498 C C . VAL A 1 69 ? -6.762 -0.402 -0.138 1.00 89.75 69 VAL A C 1
ATOM 500 O O . VAL A 1 69 ? -5.872 -0.966 0.488 1.00 89.75 69 VAL A O 1
ATOM 503 N N . THR A 1 70 ? -6.661 -0.174 -1.443 1.00 92.06 70 THR A N 1
ATOM 504 C CA . THR A 1 70 ? -5.466 -0.504 -2.231 1.00 92.06 70 THR A CA 1
ATOM 505 C C . THR A 1 70 ? -4.833 0.783 -2.747 1.00 92.06 70 THR A C 1
ATOM 507 O O . THR A 1 70 ? -5.542 1.693 -3.176 1.00 92.06 70 THR A O 1
ATOM 510 N N . TYR A 1 71 ? -3.504 0.854 -2.737 1.00 90.25 71 TYR A N 1
ATOM 511 C CA . TYR A 1 71 ? -2.734 1.932 -3.352 1.00 90.25 71 TYR A CA 1
ATOM 512 C C . TYR A 1 71 ? -1.811 1.372 -4.433 1.00 90.25 71 TYR A C 1
ATOM 514 O O . TYR A 1 71 ? -1.238 0.292 -4.280 1.00 90.25 71 TYR A O 1
ATOM 522 N N . ALA A 1 72 ? -1.668 2.126 -5.518 1.00 90.38 72 ALA A N 1
ATOM 523 C CA . ALA A 1 72 ? -0.696 1.887 -6.574 1.00 90.38 72 ALA A CA 1
ATOM 524 C C . ALA A 1 72 ? 0.303 3.046 -6.596 1.00 90.38 72 ALA A C 1
ATOM 526 O O . ALA A 1 72 ? -0.084 4.200 -6.394 1.00 90.38 72 ALA A O 1
ATOM 527 N N . CYS A 1 73 ? 1.579 2.749 -6.813 1.00 88.44 73 CYS A N 1
ATOM 528 C CA . CYS A 1 73 ? 2.579 3.781 -7.037 1.00 88.44 73 CYS A CA 1
ATOM 529 C C . CYS A 1 73 ? 2.707 4.053 -8.541 1.00 88.44 73 CYS A C 1
ATOM 531 O O . CYS A 1 73 ? 2.972 3.144 -9.325 1.00 88.44 73 CYS A O 1
ATOM 533 N N . GLU A 1 74 ? 2.509 5.315 -8.920 1.00 87.50 74 GLU A N 1
ATOM 534 C CA . GLU A 1 74 ? 2.693 5.834 -10.277 1.00 87.50 74 GLU A CA 1
ATOM 535 C C . GLU A 1 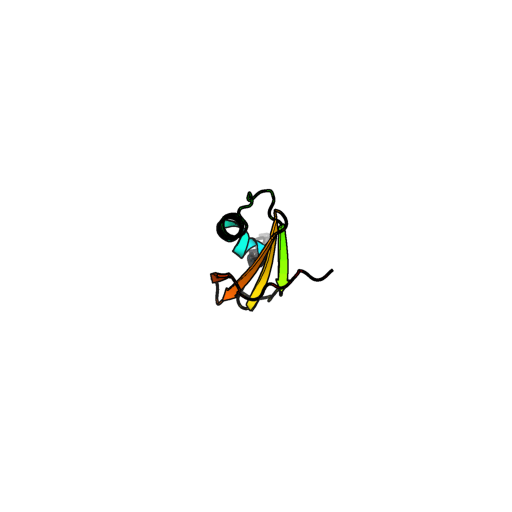74 ? 3.864 6.833 -10.261 1.00 87.50 74 GLU A C 1
ATOM 537 O O . GLU A 1 74 ? 3.807 7.882 -9.605 1.00 87.50 74 GLU A O 1
ATOM 542 N N . GLY A 1 75 ? 4.954 6.487 -10.946 1.00 82.75 75 GLY A N 1
ATOM 543 C CA . GLY A 1 75 ? 6.260 7.144 -10.913 1.00 82.75 75 GLY A CA 1
ATOM 544 C C . GLY A 1 75 ? 6.934 7.033 -9.542 1.00 82.75 75 GLY A C 1
ATOM 545 O O . GLY A 1 75 ? 7.800 6.195 -9.298 1.00 82.75 75 GLY A O 1
ATOM 546 N N . SER A 1 76 ? 6.530 7.913 -8.637 1.00 79.75 76 SER A N 1
ATOM 547 C CA . SER A 1 76 ? 7.006 7.991 -7.249 1.00 79.75 76 SER A CA 1
ATOM 548 C C . SER A 1 76 ? 5.916 8.490 -6.296 1.00 79.75 76 SER A C 1
ATOM 550 O O . SER A 1 76 ? 6.190 8.853 -5.155 1.00 79.75 76 SER A O 1
ATOM 552 N N . THR A 1 77 ? 4.665 8.523 -6.768 1.00 83.44 77 THR A N 1
ATOM 553 C CA . THR A 1 77 ? 3.508 8.993 -6.007 1.00 83.44 77 THR A CA 1
ATOM 554 C C . THR A 1 77 ? 2.536 7.849 -5.779 1.00 83.44 77 THR A C 1
ATOM 556 O O . THR A 1 77 ? 2.086 7.201 -6.723 1.00 83.44 77 THR A O 1
ATOM 559 N N . TRP A 1 78 ? 2.163 7.639 -4.521 1.00 87.62 78 TRP A N 1
ATOM 560 C CA . TRP A 1 78 ? 1.130 6.684 -4.144 1.00 87.62 78 TRP A CA 1
ATOM 561 C C . TRP A 1 78 ? -0.260 7.266 -4.382 1.00 87.62 78 TRP A C 1
ATOM 563 O O . TRP A 1 78 ? -0.596 8.336 -3.874 1.00 87.62 78 TRP A O 1
ATOM 573 N N . LYS A 1 79 ? -1.087 6.542 -5.133 1.00 89.69 79 LYS A N 1
ATOM 574 C CA . LYS A 1 79 ? -2.475 6.906 -5.414 1.00 89.69 79 LYS A CA 1
ATOM 575 C C . LYS A 1 79 ? -3.410 5.788 -5.001 1.00 89.69 79 LYS A C 1
ATOM 577 O O . LYS A 1 79 ? -3.097 4.606 -5.143 1.00 89.69 79 LYS A O 1
ATOM 582 N N . ARG A 1 80 ? -4.575 6.171 -4.481 1.00 88.06 80 ARG A N 1
A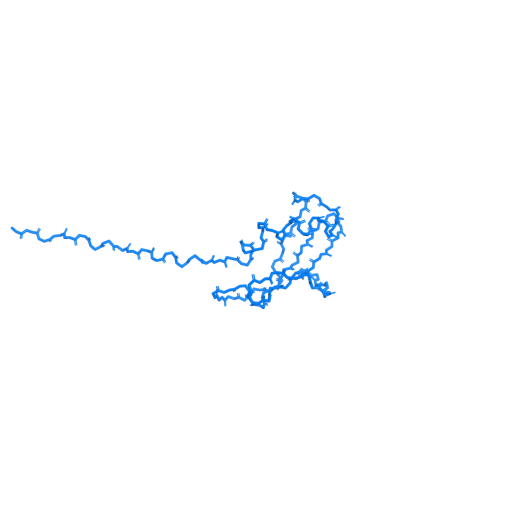TOM 583 C CA . ARG A 1 80 ? -5.640 5.223 -4.158 1.00 88.06 80 ARG A CA 1
ATOM 584 C C . ARG A 1 80 ? -6.100 4.549 -5.449 1.00 88.06 80 ARG A C 1
ATOM 586 O O . ARG A 1 80 ? -6.538 5.219 -6.380 1.00 88.06 80 ARG A O 1
ATOM 593 N N . SER A 1 81 ? -6.026 3.228 -5.475 1.00 83.94 81 SER A N 1
ATOM 594 C CA . SER A 1 81 ? -6.569 2.413 -6.552 1.00 83.94 81 SER A CA 1
ATOM 595 C C . SER A 1 81 ? -8.058 2.172 -6.312 1.00 83.94 81 SER A C 1
ATOM 597 O O . SER A 1 81 ? -8.479 1.861 -5.198 1.00 83.94 81 SER A O 1
ATOM 599 N N . SER A 1 82 ? -8.866 2.276 -7.367 1.00 76.00 82 SER A N 1
ATOM 600 C CA . SER A 1 82 ? -10.273 1.850 -7.346 1.00 76.00 82 SER A CA 1
ATOM 601 C C . SER A 1 82 ? -10.422 0.325 -7.315 1.00 76.00 82 SER A C 1
ATOM 603 O O . SER A 1 82 ? -11.490 -0.192 -6.988 1.00 76.00 82 SER A O 1
ATOM 605 N N . LYS A 1 83 ? -9.351 -0.407 -7.640 1.00 69.44 83 LYS A N 1
ATOM 606 C CA . LYS A 1 83 ? -9.314 -1.863 -7.612 1.00 69.44 83 LYS A CA 1
ATOM 607 C C . LYS A 1 83 ? -8.927 -2.325 -6.210 1.00 69.44 83 LYS A C 1
ATOM 609 O O . LYS A 1 83 ? -7.762 -2.240 -5.832 1.00 69.44 83 LYS A O 1
ATOM 614 N N . VAL A 1 84 ? -9.907 -2.812 -5.452 1.00 67.94 84 VAL A N 1
ATOM 615 C CA . VAL A 1 84 ? -9.661 -3.464 -4.161 1.00 67.94 84 VAL A CA 1
ATOM 616 C C . VAL A 1 84 ? -9.203 -4.889 -4.436 1.00 67.94 84 VAL A C 1
ATOM 618 O O . VAL A 1 84 ? -9.996 -5.753 -4.807 1.00 67.94 84 VAL A O 1
ATOM 621 N N . GLU A 1 85 ? -7.912 -5.132 -4.275 1.00 67.94 85 GLU A N 1
ATOM 622 C CA . GLU A 1 85 ? -7.340 -6.471 -4.369 1.00 67.94 85 GLU A CA 1
ATOM 623 C C . GLU A 1 85 ? -7.084 -6.977 -2.963 1.00 67.94 85 GLU A C 1
ATOM 625 O O . GLU A 1 85 ? -6.249 -6.432 -2.243 1.00 67.94 85 GLU A O 1
ATOM 630 N N . ARG A 1 86 ? -7.830 -8.005 -2.547 1.00 58.41 86 ARG A N 1
ATOM 631 C CA . ARG A 1 86 ? -7.528 -8.709 -1.300 1.00 58.41 86 ARG A CA 1
ATOM 632 C C . ARG A 1 86 ? -6.110 -9.256 -1.390 1.00 58.41 86 ARG A C 1
ATOM 634 O O . ARG A 1 86 ? -5.766 -9.877 -2.393 1.00 58.41 86 ARG A O 1
ATOM 641 N N . ALA A 1 87 ? -5.322 -9.028 -0.341 1.00 55.22 87 ALA A N 1
ATOM 642 C CA . ALA A 1 87 ? -4.107 -9.796 -0.138 1.00 55.22 87 ALA A CA 1
ATOM 643 C C . ALA A 1 87 ? -4.503 -11.275 -0.148 1.00 55.22 87 ALA A C 1
ATOM 645 O O . ALA A 1 87 ? -5.322 -11.703 0.667 1.00 55.22 87 ALA A O 1
ATOM 646 N N . GLY A 1 88 ? -4.044 -11.997 -1.168 1.00 49.34 88 GLY A N 1
ATOM 647 C CA . GLY A 1 88 ? -4.310 -13.421 -1.303 1.00 49.34 88 GLY A CA 1
ATOM 648 C C . GLY A 1 88 ? -3.646 -14.158 -0.149 1.00 49.34 88 GLY A C 1
ATOM 649 O O . GLY A 1 88 ? -2.480 -13.901 0.138 1.00 49.34 88 GLY A O 1
ATOM 650 N N . ASN A 1 89 ? -4.423 -15.013 0.511 1.00 40.62 89 ASN A N 1
ATOM 651 C CA . ASN A 1 89 ? -3.922 -16.052 1.408 1.00 40.62 89 ASN A CA 1
ATOM 652 C C . ASN A 1 89 ? -3.165 -17.103 0.589 1.00 40.62 89 ASN A C 1
ATOM 654 O O . ASN A 1 89 ? -3.733 -17.506 -0.455 1.00 40.62 89 ASN A O 1
#

Sequence (89 aa):
MSRSGWLAVLVLGSGCVTVEGSFVPEGKRSAAFDLQCSQENLEVVVLERKDGLSCDGSRIGITGCGKQVTYACEGSTWKRSSKVERAGN

Foldseek 3Di:
DDDDDDDPPPPPCPVQCFLCNLQPPVNLVVVCVVVVFDSVQKDKAWQAQDGDSERAQTKIWIDGPNDIWIWHDHGHDIDTDPDGDPNDD